Protein AF-A0A922CI13-F1 (afdb_monomer_lite)

Secondary structure (DSSP, 8-state):
-HHHHHHHHHHHHHTHHHHHHHHHTT-GGGS-HHHHHHHHHHHHHHHHHHHH-SSSTHHHHHHHHHHHHHHHHHHHHHHHT-HHHHTT-TTHHHHHHHHHHHHHHHHHHHHHHHH--

InterPro domains:
  IPR002076 ELO family [PF01151] (4-111)
  IPR002076 ELO family [PTHR11157] (2-114)

Organism: Manduca sexta (NCBI:txid7130)

Sequence (117 aa):
MANTCWWYYFSKFTEFMDTLFFVLRKKNEHVSTLHVIHHGIMPMSVWFGLKFAPGGHSTFFALLNTFVHIVMYFYYMVAAMGPKYQKYIWWKKYLTAFQMVCIYLSYLSLYIFQWHP

pLDDT: mean 76.82, std 7.91, range [45.44, 87.56]

Structure (mmCIF, N/CA/C/O backbone):
data_AF-A0A922CI13-F1
#
_entry.id   AF-A0A922CI13-F1
#
loop_
_atom_site.group_PDB
_atom_site.id
_atom_site.type_symbol
_atom_site.label_atom_id
_atom_site.label_alt_id
_atom_site.label_comp_id
_atom_site.label_asym_id
_atom_site.label_entity_id
_atom_site.label_seq_id
_atom_site.pdbx_PDB_ins_code
_atom_site.Cartn_x
_atom_site.Cartn_y
_atom_site.Cartn_z
_atom_site.occupancy
_atom_site.B_iso_or_equiv
_atom_site.auth_seq_id
_atom_site.auth_comp_id
_atom_site.auth_asym_id
_atom_site.auth_atom_id
_atom_site.pdbx_PDB_model_num
ATOM 1 N N . MET A 1 1 ? 9.301 -10.685 -17.818 1.00 61.38 1 MET A N 1
ATOM 2 C CA . MET A 1 1 ? 9.302 -9.462 -16.982 1.00 61.38 1 MET A CA 1
ATOM 3 C C . MET A 1 1 ? 8.145 -8.524 -17.323 1.00 61.38 1 MET A C 1
ATOM 5 O O . MET A 1 1 ? 7.391 -8.205 -16.417 1.00 61.38 1 MET A O 1
ATOM 9 N N . ALA A 1 2 ? 7.918 -8.165 -18.595 1.00 65.81 2 ALA A N 1
ATOM 10 C CA . ALA A 1 2 ? 6.813 -7.276 -18.997 1.00 65.81 2 ALA A CA 1
ATOM 11 C C . ALA A 1 2 ? 5.412 -7.711 -18.502 1.00 65.81 2 ALA A C 1
ATOM 13 O O . ALA A 1 2 ? 4.682 -6.888 -17.958 1.00 65.81 2 ALA A O 1
ATOM 14 N N . ASN A 1 3 ? 5.067 -9.005 -18.584 1.00 72.75 3 ASN A N 1
ATOM 15 C CA . ASN A 1 3 ? 3.789 -9.518 -18.059 1.00 72.75 3 ASN A CA 1
ATOM 16 C C . ASN A 1 3 ? 3.646 -9.328 -16.539 1.00 72.75 3 ASN A C 1
ATOM 18 O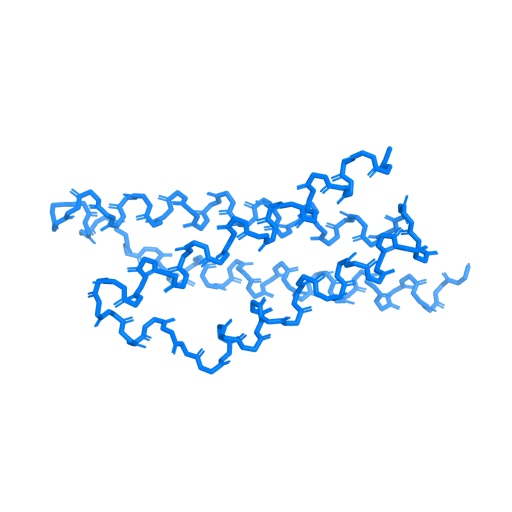 O . ASN A 1 3 ? 2.570 -8.995 -16.059 1.00 72.75 3 ASN A O 1
ATOM 22 N N . THR A 1 4 ? 4.723 -9.502 -15.768 1.00 70.62 4 THR A N 1
ATOM 23 C CA . THR A 1 4 ? 4.717 -9.295 -14.310 1.00 70.62 4 THR A CA 1
ATOM 24 C C . THR A 1 4 ? 4.539 -7.818 -13.965 1.00 70.62 4 THR A C 1
ATOM 26 O O . THR A 1 4 ? 3.767 -7.489 -13.069 1.00 70.62 4 THR A O 1
ATOM 29 N N . CYS A 1 5 ? 5.187 -6.919 -14.714 1.00 70.19 5 CYS A N 1
ATOM 30 C CA . CYS A 1 5 ? 4.980 -5.479 -14.573 1.00 70.19 5 CYS A CA 1
ATOM 31 C C . CYS A 1 5 ? 3.530 -5.087 -14.900 1.00 70.19 5 CYS A C 1
ATOM 33 O O . CYS A 1 5 ? 2.949 -4.272 -14.189 1.00 70.19 5 CYS A O 1
ATOM 35 N N . TRP A 1 6 ? 2.922 -5.708 -15.917 1.00 73.75 6 TRP A N 1
ATOM 36 C CA . TRP A 1 6 ? 1.517 -5.492 -16.271 1.00 73.75 6 TRP A CA 1
ATOM 37 C C . TRP A 1 6 ? 0.554 -5.935 -15.160 1.00 73.75 6 TRP A C 1
ATOM 39 O O . TRP A 1 6 ? -0.343 -5.184 -14.782 1.00 73.75 6 TRP A O 1
ATOM 49 N N . TRP A 1 7 ? 0.782 -7.111 -14.567 1.00 74.69 7 TRP A N 1
ATOM 50 C CA . TRP A 1 7 ? 0.015 -7.574 -13.404 1.00 74.69 7 TRP A CA 1
ATOM 51 C C . TRP A 1 7 ? 0.194 -6.666 -12.180 1.00 74.69 7 TRP A C 1
ATOM 53 O O . TRP A 1 7 ? -0.775 -6.396 -11.472 1.00 74.69 7 TRP A O 1
ATOM 63 N N . TYR A 1 8 ? 1.398 -6.134 -11.958 1.00 73.94 8 TYR A N 1
ATOM 64 C CA . TYR A 1 8 ? 1.644 -5.150 -10.902 1.00 73.94 8 TYR A CA 1
ATOM 65 C C . TYR A 1 8 ? 0.897 -3.829 -11.148 1.00 73.94 8 TYR A C 1
ATOM 67 O O . TYR A 1 8 ? 0.321 -3.265 -10.219 1.00 73.94 8 TYR A O 1
ATOM 75 N N . TYR A 1 9 ? 0.829 -3.358 -12.395 1.00 76.19 9 TYR A N 1
ATOM 76 C CA . TYR A 1 9 ? 0.017 -2.193 -12.755 1.00 76.19 9 TYR A CA 1
ATOM 77 C C . TYR A 1 9 ? -1.471 -2.430 -12.498 1.00 76.19 9 TYR A C 1
ATOM 79 O O . TYR A 1 9 ? -2.125 -1.595 -11.876 1.00 76.19 9 TYR A O 1
ATOM 87 N N . PHE A 1 10 ? -1.991 -3.599 -12.881 1.00 78.44 10 PHE A N 1
ATOM 88 C CA . PHE A 1 10 ? -3.376 -3.966 -12.590 1.00 78.44 10 PHE A CA 1
ATOM 89 C C . PHE A 1 10 ? -3.654 -4.031 -11.077 1.00 78.44 10 PHE A C 1
ATOM 91 O O . PHE A 1 10 ? -4.682 -3.538 -10.614 1.00 78.44 10 PHE A O 1
ATOM 98 N N . SER A 1 11 ? -2.700 -4.533 -10.284 1.00 77.62 11 SER A N 1
ATOM 99 C CA . SER A 1 11 ? -2.789 -4.532 -8.816 1.00 77.62 11 SER A CA 1
ATOM 100 C C . SER A 1 11 ? -2.984 -3.123 -8.238 1.00 77.62 11 SER A C 1
ATOM 102 O O . SER A 1 11 ? -3.696 -2.963 -7.247 1.00 77.62 11 SER A O 1
ATOM 104 N N . LYS A 1 12 ? -2.421 -2.077 -8.857 1.00 74.44 12 LYS A N 1
ATOM 105 C CA . LYS A 1 12 ? -2.631 -0.691 -8.402 1.00 74.44 12 LYS A CA 1
ATOM 106 C C . LYS A 1 12 ? -4.060 -0.197 -8.605 1.00 74.44 12 LYS A C 1
ATOM 108 O O . LYS A 1 12 ? -4.508 0.642 -7.830 1.00 74.44 12 LYS A O 1
ATOM 113 N N . PHE A 1 13 ? -4.811 -0.767 -9.548 1.00 76.19 13 PHE A N 1
ATOM 114 C CA . PHE A 1 13 ? -6.249 -0.506 -9.655 1.00 76.19 13 PHE A CA 1
ATOM 115 C C . PHE A 1 13 ? -7.045 -1.196 -8.552 1.00 76.19 13 PHE A C 1
ATOM 117 O O . PHE A 1 13 ? -7.956 -0.590 -7.992 1.00 76.19 13 PHE A O 1
ATOM 124 N N . THR A 1 14 ? -6.677 -2.425 -8.181 1.00 77.00 14 THR A N 1
ATOM 125 C CA . THR A 1 14 ? -7.349 -3.125 -7.073 1.00 77.00 14 THR A CA 1
ATOM 126 C C . THR A 1 14 ? -7.139 -2.429 -5.729 1.00 77.00 14 THR A C 1
ATOM 128 O O . THR A 1 14 ? -8.030 -2.446 -4.890 1.00 77.00 14 THR A O 1
ATOM 131 N N . GLU A 1 15 ? -6.022 -1.723 -5.553 1.00 76.06 15 GLU A N 1
ATOM 132 C CA . GLU A 1 15 ? -5.753 -0.918 -4.357 1.00 76.06 15 GLU A CA 1
ATOM 133 C C . GLU A 1 15 ? -6.694 0.299 -4.212 1.00 76.06 15 GLU A C 1
ATOM 135 O O . GLU A 1 15 ? -6.926 0.756 -3.097 1.00 76.06 15 GLU A O 1
ATOM 140 N N . PHE A 1 16 ? -7.320 0.798 -5.289 1.00 76.69 16 PHE A N 1
ATOM 141 C CA . PHE A 1 16 ? -8.395 1.801 -5.168 1.00 76.69 16 PHE A CA 1
ATOM 142 C C . PHE A 1 16 ? -9.678 1.235 -4.549 1.00 76.69 16 PHE A C 1
ATOM 144 O O . PHE A 1 16 ? -10.557 1.989 -4.127 1.00 76.69 16 PHE A O 1
ATOM 151 N N . MET A 1 17 ? -9.822 -0.089 -4.480 1.00 77.62 17 MET A N 1
ATOM 152 C CA . MET A 1 17 ? -10.957 -0.671 -3.771 1.00 77.62 17 MET A CA 1
ATOM 153 C C . MET A 1 17 ? -10.862 -0.386 -2.263 1.00 77.62 17 MET A C 1
ATOM 155 O O . MET A 1 17 ? -11.903 -0.227 -1.631 1.00 77.62 17 MET A O 1
ATOM 159 N N . ASP A 1 18 ? -9.660 -0.213 -1.693 1.00 73.88 18 ASP A N 1
ATOM 160 C CA . ASP A 1 18 ? -9.495 0.168 -0.280 1.00 73.88 18 ASP A CA 1
ATOM 161 C C . ASP A 1 18 ? -10.091 1.543 0.021 1.00 73.88 18 ASP A C 1
ATOM 163 O O . ASP A 1 18 ? -10.845 1.691 0.987 1.00 73.88 18 ASP A O 1
ATOM 167 N N . THR A 1 19 ? -9.815 2.545 -0.824 1.00 76.12 19 THR A N 1
ATOM 168 C CA . THR A 1 19 ? -10.424 3.879 -0.699 1.00 76.12 19 THR A CA 1
ATOM 169 C C . THR A 1 19 ? -11.943 3.785 -0.787 1.00 76.12 19 THR A C 1
ATOM 171 O O . THR A 1 19 ? -12.639 4.388 0.033 1.00 76.12 19 THR A O 1
ATOM 174 N N . LEU A 1 20 ? -12.467 2.986 -1.722 1.00 78.38 20 LEU A N 1
ATOM 175 C CA . LEU A 1 20 ? -13.902 2.710 -1.844 1.00 78.38 20 LEU A CA 1
ATOM 176 C C . LEU A 1 20 ? -14.478 2.113 -0.552 1.00 78.38 20 LEU A C 1
ATOM 178 O O . LEU A 1 20 ? -15.474 2.623 -0.039 1.00 78.38 20 LEU A O 1
ATOM 182 N N . PHE A 1 21 ? -13.843 1.092 0.028 1.00 76.88 21 PHE A N 1
ATOM 183 C CA . PHE A 1 21 ? -14.301 0.484 1.281 1.00 76.88 21 PHE A CA 1
ATOM 184 C C . PHE A 1 21 ? -14.212 1.438 2.478 1.00 76.88 21 PHE A C 1
ATOM 186 O O . PHE A 1 21 ? -15.096 1.404 3.340 1.00 76.88 21 PHE A O 1
ATOM 193 N N . PHE A 1 22 ? -13.202 2.308 2.550 1.00 77.00 22 PHE A N 1
ATOM 194 C CA . PHE A 1 22 ? -13.099 3.314 3.613 1.00 77.00 22 PHE A CA 1
ATOM 195 C C . PHE A 1 22 ? -14.186 4.383 3.510 1.00 77.00 22 PHE A C 1
ATOM 197 O O . PHE A 1 22 ? -14.792 4.724 4.532 1.00 77.00 22 PHE A O 1
ATOM 204 N N . VAL A 1 23 ? -14.490 4.846 2.295 1.00 78.62 23 VAL A N 1
ATOM 205 C CA . VAL A 1 23 ? -15.588 5.787 2.033 1.00 78.62 23 VAL A CA 1
ATOM 206 C C . VAL A 1 23 ? -16.939 5.139 2.351 1.00 78.62 23 VAL A C 1
ATOM 208 O O . VAL A 1 23 ? -17.744 5.725 3.078 1.00 78.62 23 VAL A O 1
ATOM 211 N N . LEU A 1 24 ? -17.167 3.896 1.909 1.00 77.94 24 LEU A N 1
ATOM 212 C CA . LEU A 1 24 ? -18.404 3.149 2.180 1.00 77.94 24 LEU A CA 1
ATOM 213 C C . LEU A 1 24 ? -18.601 2.856 3.677 1.00 77.94 24 LEU A C 1
ATOM 215 O O . LEU A 1 24 ? -19.715 2.970 4.185 1.00 77.94 24 LEU A O 1
ATOM 219 N N . ARG A 1 25 ? -17.528 2.551 4.421 1.00 75.88 25 ARG A N 1
ATOM 220 C CA . ARG A 1 25 ? -17.566 2.403 5.892 1.00 75.88 25 ARG A CA 1
ATOM 221 C C . ARG A 1 25 ? -17.611 3.735 6.647 1.00 75.88 25 ARG A C 1
ATOM 223 O O . ARG A 1 25 ? -17.555 3.711 7.877 1.00 75.88 25 ARG A O 1
ATOM 230 N N . LYS A 1 26 ? -17.678 4.877 5.948 1.00 70.12 26 LYS A N 1
ATOM 231 C CA . LYS A 1 26 ? -17.590 6.234 6.519 1.00 70.12 26 LYS A CA 1
ATOM 232 C C . LYS A 1 26 ? -16.370 6.432 7.436 1.00 70.12 26 LYS A C 1
ATOM 234 O O . LYS A 1 26 ? -16.401 7.237 8.365 1.00 70.12 26 LYS A O 1
ATOM 239 N N . LYS A 1 27 ? -15.274 5.709 7.185 1.00 69.44 27 LYS A N 1
ATOM 240 C CA . LYS A 1 27 ? -14.016 5.802 7.943 1.00 69.44 27 LYS A CA 1
ATOM 241 C C . LYS A 1 27 ? -13.079 6.842 7.322 1.00 69.44 27 LYS A C 1
ATOM 243 O O . LYS A 1 27 ? -11.959 6.534 6.917 1.00 69.44 27 LYS A O 1
ATOM 248 N N . ASN A 1 28 ? -13.522 8.097 7.298 1.00 68.75 28 ASN A N 1
ATOM 249 C CA . ASN A 1 28 ? -12.761 9.198 6.696 1.00 68.75 28 ASN A CA 1
ATOM 250 C C . ASN A 1 28 ? -11.409 9.450 7.387 1.00 68.75 28 ASN A C 1
ATOM 252 O O . ASN A 1 28 ? -10.481 9.916 6.742 1.00 68.75 28 ASN A O 1
ATOM 256 N N . GLU A 1 29 ? -11.245 9.054 8.655 1.00 67.19 29 GLU A N 1
ATOM 257 C CA . GLU A 1 29 ? -9.952 9.138 9.353 1.00 67.19 29 GLU A CA 1
ATOM 258 C C . GLU A 1 29 ? -8.833 8.309 8.698 1.00 67.19 29 GLU A C 1
ATOM 260 O O . GLU A 1 29 ? -7.658 8.565 8.942 1.00 67.19 29 GLU A O 1
ATOM 265 N N . HIS A 1 30 ? -9.171 7.285 7.905 1.00 67.12 30 HIS A N 1
ATOM 266 C CA . HIS A 1 30 ? -8.177 6.459 7.202 1.00 67.12 30 HIS A CA 1
ATOM 267 C C . HIS A 1 30 ? -7.847 7.018 5.807 1.00 67.12 30 HIS A C 1
ATOM 269 O O . HIS A 1 30 ? -6.784 6.720 5.265 1.00 67.12 30 HIS A O 1
ATOM 275 N N . VAL A 1 31 ? -8.711 7.880 5.257 1.00 72.25 31 VAL A N 1
ATOM 276 C CA . VAL A 1 31 ? -8.521 8.561 3.969 1.00 72.25 31 VAL A CA 1
ATOM 277 C C . VAL A 1 31 ? -7.800 9.887 4.216 1.00 72.25 31 VAL A C 1
ATOM 279 O O . VAL A 1 31 ? -8.379 10.968 4.154 1.00 72.25 31 VAL A O 1
ATOM 282 N N . SER A 1 32 ? -6.516 9.804 4.559 1.00 77.94 32 SER A N 1
ATOM 283 C CA . SER A 1 32 ? -5.678 10.994 4.727 1.00 77.94 32 SER A CA 1
ATOM 284 C C . SER A 1 32 ? -5.262 11.585 3.376 1.00 77.94 32 SER A C 1
ATOM 286 O O . SER A 1 32 ? -5.238 10.894 2.355 1.00 77.94 32 SER A O 1
ATOM 288 N N . THR A 1 33 ? -4.850 12.856 3.367 1.00 76.69 33 THR A N 1
ATOM 289 C CA . THR A 1 33 ? -4.292 13.516 2.174 1.00 76.69 33 THR A CA 1
ATOM 290 C C . THR A 1 33 ? -3.132 12.719 1.570 1.00 76.69 33 THR A C 1
ATOM 292 O O . THR A 1 33 ? -3.042 12.584 0.353 1.00 76.69 33 THR A O 1
ATOM 295 N N . LEU A 1 34 ? -2.283 12.119 2.417 1.00 79.50 34 LEU A N 1
ATOM 296 C CA . LEU A 1 34 ? -1.176 11.269 1.976 1.00 79.50 34 LEU A CA 1
ATOM 297 C C . LEU A 1 34 ? -1.677 10.031 1.225 1.00 79.50 34 LEU A C 1
ATOM 299 O O . LEU A 1 34 ? -1.129 9.691 0.182 1.00 79.50 34 LEU A O 1
ATOM 303 N N . HIS A 1 35 ? -2.722 9.376 1.733 1.00 79.81 35 HIS A N 1
ATOM 304 C CA . HIS A 1 35 ? -3.301 8.190 1.108 1.00 79.81 35 HIS A CA 1
ATOM 305 C C . HIS A 1 35 ? -3.877 8.511 -0.277 1.00 79.81 35 HIS A C 1
ATOM 307 O O . HIS A 1 35 ? -3.588 7.803 -1.240 1.00 79.81 35 HIS A O 1
ATOM 313 N N . VAL A 1 36 ? -4.621 9.614 -0.402 1.00 79.31 36 VAL A N 1
ATOM 314 C CA . VAL A 1 36 ? -5.223 10.028 -1.681 1.00 79.31 36 VAL A CA 1
ATOM 315 C C . VAL A 1 36 ? -4.154 10.409 -2.705 1.00 79.31 36 VAL A C 1
ATOM 317 O O . VAL A 1 36 ? -4.208 9.943 -3.841 1.00 79.31 36 VAL A O 1
ATOM 320 N N . ILE A 1 37 ? -3.153 11.203 -2.307 1.00 83.19 37 ILE A N 1
ATOM 321 C CA . ILE A 1 37 ? -2.045 11.581 -3.197 1.00 83.19 37 ILE A CA 1
ATOM 322 C C . ILE A 1 37 ? -1.252 10.339 -3.622 1.00 83.19 37 ILE A C 1
ATOM 324 O O . ILE A 1 37 ? -0.951 10.178 -4.803 1.00 83.19 37 ILE A O 1
ATOM 328 N N . HIS A 1 38 ? -0.957 9.435 -2.684 1.00 82.31 38 HIS A N 1
ATOM 329 C CA . HIS A 1 38 ? -0.239 8.195 -2.964 1.00 82.31 38 HIS A CA 1
ATOM 330 C C . HIS A 1 38 ? -1.003 7.306 -3.956 1.00 82.31 38 HIS A C 1
ATOM 332 O O . HIS A 1 38 ? -0.460 6.973 -5.007 1.00 82.31 38 HIS A O 1
ATOM 338 N N . HIS A 1 39 ? -2.270 6.966 -3.687 1.00 81.19 39 HIS A N 1
ATOM 339 C CA . HIS A 1 39 ? -3.057 6.143 -4.614 1.00 81.19 39 HIS A CA 1
ATOM 340 C C . HIS A 1 39 ? -3.337 6.846 -5.947 1.00 81.19 39 HIS A C 1
ATOM 342 O O . HIS A 1 39 ? -3.472 6.164 -6.954 1.00 81.19 39 HIS A O 1
ATOM 348 N N . GLY A 1 40 ? -3.366 8.180 -5.996 1.00 81.00 40 GLY A N 1
ATOM 349 C CA . GLY A 1 40 ? -3.498 8.925 -7.251 1.00 81.00 40 GLY A CA 1
ATOM 350 C C . GLY A 1 40 ? -2.234 8.907 -8.118 1.00 81.00 40 GLY A C 1
ATOM 351 O O . GLY A 1 40 ? -2.319 8.724 -9.331 1.00 81.00 40 GLY A O 1
ATOM 352 N N . ILE A 1 41 ? -1.052 9.073 -7.513 1.00 83.06 41 ILE A N 1
ATOM 353 C CA . ILE A 1 41 ? 0.227 9.156 -8.241 1.00 83.06 41 ILE A CA 1
ATOM 354 C C . ILE A 1 41 ? 0.771 7.774 -8.618 1.00 83.06 41 ILE A C 1
ATOM 356 O O . ILE A 1 41 ? 1.333 7.622 -9.703 1.00 83.06 41 ILE A O 1
ATOM 360 N N . MET A 1 42 ? 0.602 6.762 -7.763 1.00 79.38 42 MET A N 1
ATOM 361 C CA . MET A 1 42 ? 1.192 5.429 -7.958 1.00 79.38 42 MET A CA 1
ATOM 362 C C . MET A 1 42 ? 0.799 4.730 -9.278 1.00 79.38 42 MET A C 1
ATOM 364 O O . MET A 1 42 ? 1.679 4.177 -9.933 1.00 79.38 42 MET A O 1
ATOM 368 N N . PRO A 1 43 ? -0.464 4.746 -9.740 1.00 78.69 43 PRO A N 1
ATOM 369 C CA . PRO A 1 43 ? -0.834 4.152 -11.023 1.00 78.69 43 PRO A CA 1
ATOM 370 C C . PRO A 1 43 ? -0.230 4.923 -12.198 1.00 78.69 43 PRO A C 1
ATOM 372 O O . PRO A 1 43 ? 0.243 4.313 -13.154 1.00 78.69 43 PRO A O 1
ATOM 375 N N . MET A 1 44 ? -0.196 6.259 -12.121 1.00 79.06 44 MET A N 1
ATOM 376 C CA . MET A 1 44 ? 0.429 7.082 -13.159 1.00 79.06 44 MET A CA 1
ATOM 377 C C . MET A 1 44 ? 1.930 6.802 -13.256 1.00 79.06 44 MET A C 1
ATOM 379 O O . MET A 1 44 ? 2.431 6.550 -14.350 1.00 79.06 44 MET A O 1
ATOM 383 N N . SER A 1 45 ? 2.650 6.774 -12.133 1.00 75.44 45 SER A N 1
ATOM 384 C CA . SER A 1 45 ? 4.094 6.514 -12.129 1.00 75.44 45 SER A CA 1
ATOM 385 C C . SER A 1 45 ? 4.439 5.104 -12.624 1.00 75.44 45 SER A C 1
ATOM 387 O O . SER A 1 45 ? 5.383 4.943 -13.398 1.00 75.44 45 SER A O 1
ATOM 389 N N . VAL A 1 46 ? 3.646 4.087 -12.264 1.00 76.06 46 VAL A N 1
ATOM 390 C CA . VAL A 1 46 ? 3.839 2.704 -12.738 1.00 76.06 46 VAL A CA 1
ATOM 391 C C . VAL A 1 46 ? 3.554 2.567 -14.237 1.00 76.06 46 VAL A C 1
ATOM 393 O O . VAL A 1 46 ? 4.263 1.818 -14.909 1.00 76.06 46 VAL A O 1
ATOM 396 N N . TRP A 1 47 ? 2.594 3.318 -14.790 1.00 76.56 47 TRP A N 1
ATOM 397 C CA . TRP A 1 47 ? 2.353 3.369 -16.238 1.00 76.56 47 TRP A CA 1
ATOM 398 C C . TRP A 1 47 ? 3.568 3.906 -17.005 1.00 76.56 47 TRP A C 1
ATOM 400 O O . TRP A 1 47 ? 4.012 3.289 -17.976 1.00 76.56 47 TRP A O 1
ATOM 410 N N . PHE A 1 48 ? 4.152 5.016 -16.536 1.00 75.00 48 PHE A N 1
ATOM 411 C CA . PHE A 1 48 ? 5.392 5.550 -17.105 1.00 75.00 48 PHE A CA 1
ATOM 412 C C . PHE A 1 48 ? 6.550 4.547 -16.960 1.00 75.00 48 PHE A C 1
ATOM 414 O O . PHE A 1 48 ? 7.255 4.289 -17.934 1.00 75.00 48 PHE A O 1
ATOM 421 N N . GLY A 1 49 ? 6.695 3.898 -15.800 1.00 69.81 49 GLY A N 1
ATOM 422 C CA . GLY A 1 49 ? 7.700 2.850 -15.592 1.00 69.81 49 GLY A CA 1
ATOM 423 C C . GLY A 1 49 ? 7.576 1.690 -16.588 1.00 69.81 49 GLY A C 1
ATOM 424 O O . GLY A 1 49 ? 8.552 1.321 -17.232 1.00 69.81 49 GLY A O 1
ATOM 425 N N . LEU A 1 50 ? 6.363 1.172 -16.799 1.00 69.62 50 LEU A N 1
ATOM 426 C CA . LEU A 1 50 ? 6.076 0.126 -17.790 1.00 69.62 50 LEU A CA 1
ATOM 427 C C . LEU A 1 50 ? 6.380 0.552 -19.226 1.00 69.62 50 LEU A C 1
ATOM 429 O O . LEU A 1 50 ? 6.862 -0.258 -20.016 1.00 69.62 50 LEU A O 1
ATOM 433 N N . LYS A 1 51 ? 6.060 1.800 -19.578 1.00 69.19 51 LYS A N 1
ATOM 434 C CA . LYS A 1 51 ? 6.187 2.301 -20.948 1.00 69.19 51 LYS A CA 1
ATOM 435 C C . LYS A 1 51 ? 7.640 2.556 -21.348 1.00 69.19 51 LYS A C 1
ATOM 437 O O . LYS A 1 51 ? 7.984 2.301 -22.499 1.00 69.19 51 LYS A O 1
ATOM 442 N N . PHE A 1 52 ? 8.457 3.065 -20.426 1.00 66.44 52 PHE A N 1
ATOM 443 C CA . PHE A 1 52 ? 9.823 3.511 -20.717 1.00 66.44 52 PHE A CA 1
ATOM 444 C C . PHE A 1 52 ? 10.903 2.508 -20.292 1.00 66.44 52 PHE A C 1
ATOM 446 O O . PHE A 1 52 ? 11.947 2.447 -20.934 1.00 66.44 52 PHE A O 1
ATOM 453 N N . ALA A 1 53 ? 10.656 1.689 -19.266 1.00 62.81 53 ALA A N 1
ATOM 454 C CA . ALA A 1 53 ? 11.594 0.665 -18.810 1.00 62.81 53 ALA A CA 1
ATOM 455 C C . ALA A 1 53 ? 10.843 -0.541 -18.205 1.00 62.81 53 ALA A C 1
ATOM 457 O O . ALA A 1 53 ? 10.752 -0.670 -16.981 1.00 62.81 53 ALA A O 1
ATOM 458 N N . PRO A 1 54 ? 10.287 -1.449 -19.037 1.00 59.50 54 PRO A N 1
ATOM 459 C CA . PRO A 1 54 ? 9.575 -2.643 -18.576 1.00 59.50 54 PRO A CA 1
ATOM 460 C C . PRO A 1 54 ? 10.536 -3.708 -18.002 1.00 59.50 54 PRO A C 1
ATOM 462 O O . PRO A 1 54 ? 10.658 -4.814 -18.531 1.00 59.50 54 PRO A O 1
ATOM 465 N N . GLY A 1 55 ? 11.223 -3.387 -16.905 1.00 60.94 55 GLY A N 1
ATOM 466 C CA . GLY A 1 55 ? 12.181 -4.254 -16.215 1.00 60.94 55 GLY A CA 1
ATOM 467 C C . GLY A 1 55 ? 13.369 -3.484 -15.627 1.00 60.94 55 GLY A C 1
ATOM 468 O O . GLY A 1 55 ? 13.552 -2.305 -15.909 1.00 60.94 55 GLY A O 1
ATOM 469 N N . GLY A 1 56 ? 14.182 -4.158 -14.809 1.00 68.56 56 GLY A N 1
ATOM 470 C CA . GLY A 1 56 ? 15.398 -3.597 -14.201 1.00 68.56 56 GLY A CA 1
ATOM 471 C C . GLY A 1 56 ? 15.290 -3.387 -12.688 1.00 68.56 56 GLY A C 1
ATOM 472 O O . GLY A 1 56 ? 14.425 -3.959 -12.029 1.00 68.56 56 GLY A O 1
ATOM 473 N N . HIS A 1 57 ? 16.163 -2.553 -12.116 1.00 64.00 57 HIS A N 1
ATOM 474 C CA . HIS A 1 57 ? 16.221 -2.318 -10.663 1.00 64.00 57 HIS A CA 1
ATOM 475 C C . HIS A 1 57 ? 14.896 -1.772 -10.092 1.00 64.00 57 HIS A C 1
ATOM 477 O O . HIS A 1 57 ? 14.527 -2.056 -8.955 1.00 64.00 57 HIS A O 1
ATOM 483 N N . SER A 1 58 ? 14.104 -1.074 -10.911 1.00 65.12 58 SER A N 1
ATOM 484 C CA . SER A 1 58 ? 12.785 -0.543 -10.548 1.00 65.12 58 SER A CA 1
ATOM 485 C C . SER A 1 58 ? 11.762 -1.628 -10.175 1.00 65.12 58 SER A C 1
ATOM 487 O O . SER A 1 58 ? 10.831 -1.353 -9.419 1.00 65.12 58 SER A O 1
ATOM 489 N N . THR A 1 59 ? 11.921 -2.877 -10.639 1.00 69.06 59 THR A N 1
ATOM 490 C CA . THR A 1 59 ? 11.031 -3.980 -10.225 1.00 69.06 59 THR A CA 1
ATOM 491 C C . THR A 1 59 ? 11.306 -4.465 -8.801 1.00 69.06 59 THR A C 1
ATOM 493 O O . THR A 1 59 ? 10.425 -5.066 -8.190 1.00 69.06 59 THR A O 1
ATOM 496 N N . PHE A 1 60 ? 12.485 -4.172 -8.237 1.00 73.88 60 PHE A N 1
ATOM 497 C CA . PHE A 1 60 ? 12.800 -4.475 -6.836 1.00 73.88 60 PHE A CA 1
ATOM 498 C C . PHE A 1 60 ? 11.921 -3.665 -5.874 1.00 73.88 60 PHE A C 1
ATOM 500 O O . PHE A 1 60 ? 11.396 -4.211 -4.905 1.00 73.88 60 PHE A O 1
ATOM 507 N N . PHE A 1 61 ? 11.658 -2.395 -6.206 1.00 74.88 61 PHE A N 1
ATOM 508 C CA . PHE A 1 61 ? 10.685 -1.566 -5.491 1.00 74.88 61 PHE A CA 1
ATOM 509 C C . PHE A 1 61 ? 9.286 -2.193 -5.504 1.00 74.88 61 PHE A C 1
ATOM 511 O O . PHE A 1 61 ? 8.650 -2.306 -4.458 1.00 74.88 61 PHE A O 1
ATOM 518 N N . ALA A 1 62 ? 8.821 -2.648 -6.672 1.00 74.94 62 ALA A N 1
ATOM 519 C CA . ALA A 1 62 ? 7.523 -3.310 -6.801 1.00 74.94 62 ALA A CA 1
ATOM 520 C C . ALA A 1 62 ? 7.448 -4.605 -5.969 1.00 74.94 62 ALA A C 1
ATOM 522 O O . ALA A 1 62 ? 6.427 -4.882 -5.338 1.00 74.94 62 ALA A O 1
ATOM 523 N N . LEU A 1 63 ? 8.538 -5.374 -5.912 1.00 81.12 63 LEU A N 1
ATOM 524 C CA . LEU A 1 63 ? 8.620 -6.607 -5.129 1.00 81.12 63 LEU A CA 1
ATOM 525 C C . LEU A 1 63 ? 8.583 -6.342 -3.614 1.00 81.12 63 LEU A C 1
ATOM 527 O O . LEU A 1 63 ? 7.805 -6.968 -2.897 1.00 81.12 63 LEU A O 1
ATOM 531 N N . LEU A 1 64 ? 9.358 -5.374 -3.119 1.00 81.81 64 LEU A N 1
ATOM 532 C CA . LEU A 1 64 ? 9.305 -4.977 -1.708 1.00 81.81 64 LEU A CA 1
ATOM 53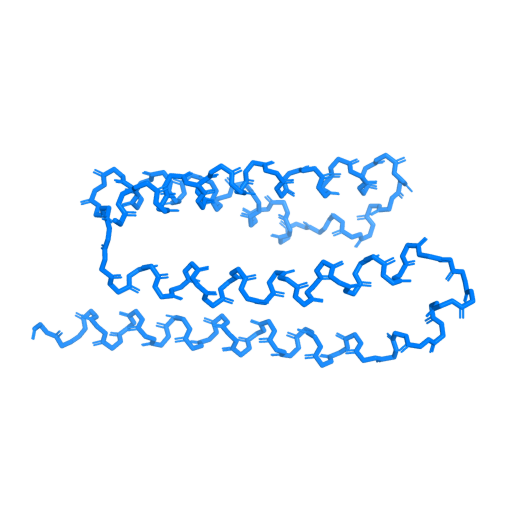3 C C . LEU A 1 64 ? 7.935 -4.397 -1.333 1.00 81.81 64 LEU A C 1
ATOM 535 O O . LEU A 1 64 ? 7.385 -4.738 -0.286 1.00 81.81 64 LEU A O 1
ATOM 539 N N . ASN A 1 65 ? 7.357 -3.555 -2.194 1.00 82.38 65 ASN A N 1
ATOM 540 C CA . ASN A 1 65 ? 6.047 -2.953 -1.961 1.00 82.38 65 ASN A CA 1
ATOM 541 C C . ASN A 1 65 ? 4.938 -4.014 -1.896 1.00 82.38 65 ASN A C 1
ATOM 543 O O . ASN A 1 65 ? 4.146 -4.000 -0.956 1.00 82.38 65 ASN A O 1
ATOM 547 N N . THR A 1 66 ? 4.920 -4.970 -2.832 1.00 82.00 66 THR A N 1
ATOM 548 C CA . THR A 1 66 ? 3.953 -6.083 -2.813 1.00 82.00 66 THR A CA 1
ATOM 549 C C . THR A 1 66 ? 4.113 -6.962 -1.578 1.00 82.00 66 THR A C 1
ATOM 551 O O . THR A 1 66 ? 3.109 -7.323 -0.970 1.00 82.00 66 THR A O 1
ATOM 554 N N . PHE A 1 67 ? 5.342 -7.242 -1.134 1.00 85.69 67 PHE A N 1
ATOM 555 C CA . PHE A 1 67 ? 5.575 -7.998 0.100 1.00 85.69 67 PHE A CA 1
ATOM 556 C C . PHE A 1 67 ? 5.008 -7.288 1.338 1.00 85.69 67 PHE A C 1
ATOM 558 O O . PHE A 1 67 ? 4.288 -7.885 2.139 1.00 85.69 67 PHE A O 1
ATOM 565 N N . VAL A 1 68 ? 5.268 -5.986 1.466 1.00 86.25 68 VAL A N 1
ATOM 566 C CA . VAL A 1 68 ? 4.699 -5.161 2.539 1.00 86.25 68 VAL A CA 1
ATOM 567 C C . VAL A 1 68 ? 3.175 -5.116 2.446 1.00 86.25 68 VAL A C 1
ATOM 569 O O . VAL A 1 68 ? 2.497 -5.211 3.470 1.00 86.25 68 VAL A O 1
ATOM 572 N N . HIS A 1 69 ? 2.628 -5.013 1.233 1.00 84.69 69 HIS A N 1
ATOM 573 C CA . HIS A 1 69 ? 1.187 -5.018 1.001 1.00 84.69 69 HIS A CA 1
ATOM 574 C C . HIS A 1 69 ? 0.547 -6.341 1.425 1.00 84.69 69 HIS A C 1
ATOM 576 O O . HIS A 1 69 ? -0.500 -6.299 2.058 1.00 84.69 69 HIS A O 1
ATOM 582 N N . ILE A 1 70 ? 1.178 -7.498 1.201 1.00 86.31 70 ILE A N 1
ATOM 583 C CA . ILE A 1 70 ? 0.669 -8.791 1.699 1.00 86.31 70 ILE A CA 1
ATOM 584 C C . ILE A 1 70 ? 0.490 -8.753 3.225 1.00 86.31 70 ILE A C 1
ATOM 586 O O . ILE A 1 70 ? -0.576 -9.103 3.737 1.00 86.31 70 ILE A O 1
ATOM 590 N N . VAL A 1 71 ? 1.500 -8.276 3.959 1.00 86.94 71 VAL A N 1
ATOM 591 C CA . VAL A 1 71 ? 1.452 -8.175 5.431 1.00 86.94 71 VAL A CA 1
ATOM 592 C C . VAL A 1 71 ? 0.411 -7.145 5.888 1.00 86.94 71 VAL A C 1
ATOM 594 O O . VAL A 1 71 ? -0.316 -7.368 6.859 1.00 86.94 71 VAL A O 1
ATOM 597 N N . MET A 1 72 ? 0.308 -6.026 5.175 1.00 87.12 72 MET A N 1
ATOM 598 C CA . MET A 1 72 ? -0.647 -4.953 5.450 1.0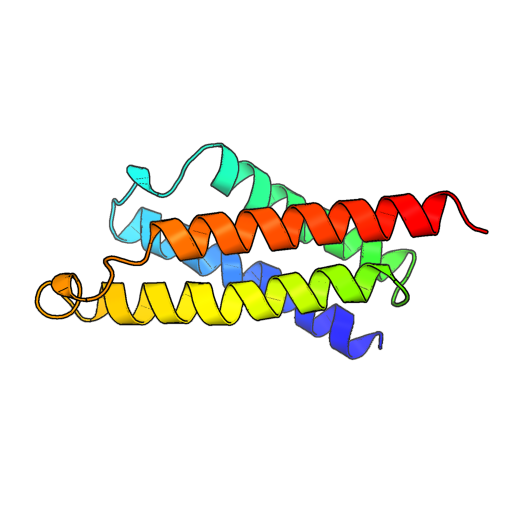0 87.12 72 MET A CA 1
ATOM 599 C C . MET A 1 72 ? -2.099 -5.401 5.224 1.00 87.12 72 MET A C 1
ATOM 601 O O . MET A 1 72 ? -2.942 -5.223 6.106 1.00 87.12 72 MET A O 1
ATOM 605 N N . TYR A 1 73 ? -2.382 -6.079 4.113 1.00 83.88 73 TYR A N 1
ATOM 606 C CA . TYR A 1 73 ? -3.702 -6.639 3.831 1.00 83.88 73 TYR A CA 1
ATOM 607 C C . TYR A 1 73 ? -4.081 -7.746 4.806 1.00 83.88 73 TYR A C 1
ATOM 609 O O . TYR A 1 73 ? -5.230 -7.808 5.246 1.00 83.88 73 TYR A O 1
ATOM 617 N N . PHE A 1 74 ? -3.116 -8.570 5.219 1.00 86.00 74 PHE A N 1
ATOM 618 C CA . PHE A 1 74 ? -3.342 -9.543 6.282 1.00 86.00 74 PHE A CA 1
ATOM 619 C C . PHE A 1 74 ? -3.760 -8.855 7.591 1.00 86.00 74 PHE A C 1
ATOM 621 O O . PHE A 1 74 ? -4.735 -9.260 8.228 1.00 86.00 74 PHE A O 1
ATOM 628 N N . TYR A 1 75 ? -3.093 -7.758 7.959 1.00 85.56 75 TYR A N 1
ATOM 629 C CA . TYR A 1 75 ? -3.484 -6.945 9.109 1.00 85.56 75 TYR A CA 1
ATOM 630 C C . TYR A 1 75 ? -4.909 -6.373 8.961 1.00 85.56 75 TYR A C 1
ATOM 632 O O . TYR A 1 75 ? -5.694 -6.436 9.912 1.00 85.56 75 TYR A O 1
ATOM 640 N N . TYR A 1 76 ? -5.287 -5.867 7.781 1.00 82.75 76 TYR A N 1
ATOM 641 C CA . TYR A 1 76 ? -6.650 -5.377 7.525 1.00 82.75 76 TYR A CA 1
ATOM 642 C C . TYR A 1 76 ? -7.710 -6.478 7.581 1.00 82.75 76 TYR A C 1
ATOM 644 O O . TYR A 1 76 ? -8.778 -6.250 8.155 1.00 82.75 76 TYR A O 1
ATOM 652 N N . MET A 1 77 ? -7.411 -7.677 7.080 1.00 82.62 77 MET A N 1
ATOM 653 C CA . MET A 1 77 ? -8.296 -8.839 7.178 1.00 82.62 77 MET A CA 1
ATOM 654 C C . MET A 1 77 ? -8.582 -9.192 8.645 1.00 82.62 77 MET A C 1
ATOM 656 O O . MET A 1 77 ? -9.742 -9.330 9.040 1.00 82.62 77 MET A O 1
ATOM 660 N N . VAL A 1 78 ? -7.542 -9.264 9.482 1.00 83.62 78 VAL A N 1
ATOM 661 C CA . VAL A 1 78 ? -7.692 -9.550 10.920 1.00 83.62 78 VAL A CA 1
ATOM 662 C C . VAL A 1 78 ? -8.449 -8.421 11.632 1.00 83.62 78 VAL A C 1
ATOM 664 O O . VAL A 1 78 ? -9.312 -8.684 12.471 1.00 83.62 78 VAL A O 1
ATOM 667 N N . ALA A 1 79 ? -8.200 -7.162 11.263 1.00 80.56 79 ALA A N 1
ATOM 668 C CA . ALA A 1 79 ? -8.921 -6.012 11.811 1.00 80.56 79 ALA A CA 1
ATOM 669 C C . ALA A 1 79 ? -10.408 -5.965 11.398 1.00 80.56 79 ALA A C 1
ATOM 671 O O . ALA A 1 79 ? -11.232 -5.396 12.130 1.00 80.56 79 ALA A O 1
ATOM 672 N N . ALA A 1 80 ? -10.760 -6.554 10.250 1.00 80.62 80 ALA A N 1
ATOM 673 C CA . ALA A 1 80 ? -12.129 -6.669 9.750 1.00 80.62 80 ALA A CA 1
ATOM 674 C C . ALA A 1 80 ? -12.924 -7.818 10.398 1.00 80.62 80 ALA A C 1
ATOM 676 O O . ALA A 1 80 ? -14.149 -7.738 10.443 1.00 80.62 80 ALA A O 1
ATOM 677 N N . MET A 1 81 ? -12.256 -8.821 10.982 1.00 82.38 81 MET A N 1
ATOM 678 C CA . MET A 1 81 ? -12.881 -9.971 11.664 1.00 82.38 81 MET A CA 1
ATOM 679 C C . MET A 1 81 ? -13.607 -9.600 12.981 1.00 82.38 81 MET A C 1
ATOM 681 O O . MET A 1 81 ? -14.233 -10.439 13.627 1.00 82.38 81 MET A O 1
ATOM 685 N N . GLY A 1 82 ? -13.567 -8.323 13.376 1.00 80.88 82 GLY A N 1
ATOM 686 C CA . GLY A 1 82 ? -14.414 -7.747 14.419 1.00 80.88 82 GLY A CA 1
ATOM 687 C C . GLY A 1 82 ? -13.707 -7.469 15.753 1.00 80.88 82 GLY A C 1
ATOM 688 O O . GLY A 1 82 ? -12.504 -7.702 15.898 1.00 80.88 82 GLY A O 1
ATOM 689 N N . PRO A 1 83 ? -14.449 -6.968 16.762 1.00 77.44 83 PRO A N 1
ATOM 690 C CA . PRO A 1 83 ? -13.879 -6.470 18.019 1.00 77.44 83 PRO A CA 1
ATOM 691 C C . PRO A 1 83 ? -13.101 -7.532 18.810 1.00 77.44 83 PRO A C 1
ATOM 693 O O . PRO A 1 83 ? -12.142 -7.205 19.504 1.00 77.44 83 PRO A O 1
ATOM 696 N N . LYS A 1 84 ? -13.474 -8.814 18.671 1.00 79.94 84 LYS A N 1
ATOM 697 C CA . LYS A 1 84 ? -12.767 -9.942 19.303 1.00 79.94 84 LYS A CA 1
ATOM 698 C C . LYS A 1 84 ? -11.320 -10.073 18.819 1.00 7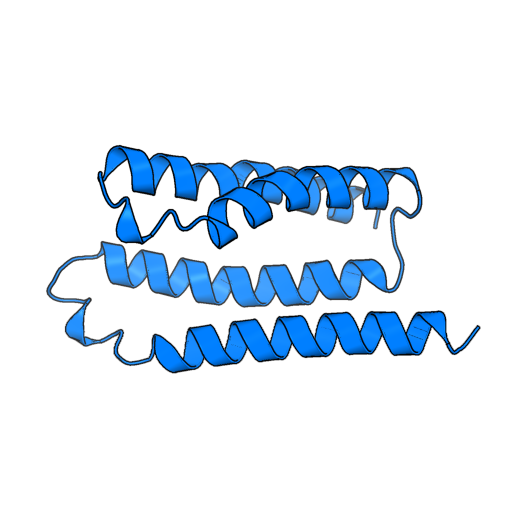9.94 84 LYS A C 1
ATOM 700 O O . LYS A 1 84 ? -10.441 -10.373 19.620 1.00 79.94 84 LYS A O 1
ATOM 705 N N . TYR A 1 85 ? -11.070 -9.813 17.535 1.00 78.00 85 TYR A N 1
ATOM 706 C CA . TYR A 1 85 ? -9.744 -9.945 16.927 1.00 78.00 85 TYR A CA 1
ATOM 707 C C . TYR A 1 85 ? -8.940 -8.642 16.966 1.00 78.00 85 TYR A C 1
ATOM 709 O O . TYR A 1 85 ? -7.709 -8.671 16.976 1.00 78.00 85 TYR A O 1
ATOM 717 N N . GLN A 1 86 ? -9.619 -7.497 17.108 1.00 76.94 86 GLN A N 1
ATOM 718 C CA . GLN A 1 86 ? -8.972 -6.190 17.250 1.00 76.94 86 GLN A CA 1
ATOM 719 C C . GLN A 1 86 ? -8.069 -6.073 18.491 1.00 76.94 86 GLN A C 1
ATOM 721 O O . GLN A 1 86 ? -7.146 -5.262 18.509 1.00 76.94 86 GLN A O 1
ATOM 726 N N . LYS A 1 87 ? -8.262 -6.916 19.511 1.00 78.81 87 LYS A N 1
ATOM 727 C CA . LYS A 1 87 ? -7.373 -6.963 20.682 1.00 78.81 87 LYS A CA 1
ATOM 728 C C . LYS A 1 87 ? -5.967 -7.487 20.346 1.00 78.81 87 LYS A C 1
ATOM 730 O O . LYS A 1 87 ? -5.004 -7.115 21.010 1.00 78.81 87 LYS A O 1
ATOM 735 N N . TYR A 1 88 ? -5.829 -8.319 19.312 1.00 78.75 88 TYR A N 1
ATOM 736 C CA . TYR A 1 88 ? -4.558 -8.964 18.956 1.00 78.75 88 TYR A CA 1
ATOM 737 C C . TYR A 1 88 ? -3.696 -8.135 17.987 1.00 78.75 88 TYR A C 1
ATOM 739 O O . TYR A 1 88 ? -2.520 -8.431 17.797 1.00 78.75 88 TYR A O 1
ATOM 747 N N . ILE A 1 89 ? -4.227 -7.050 17.417 1.00 81.31 89 ILE A N 1
ATOM 748 C CA . ILE A 1 89 ? -3.532 -6.164 16.460 1.00 81.31 89 ILE A CA 1
ATOM 749 C C . ILE A 1 89 ? -2.772 -5.007 17.138 1.00 81.31 89 ILE A C 1
ATOM 751 O O . ILE A 1 89 ? -2.695 -3.892 16.615 1.00 81.31 89 ILE A O 1
ATOM 755 N N . TRP A 1 90 ? -2.156 -5.277 18.293 1.00 83.88 90 TRP A N 1
ATOM 756 C CA . TRP A 1 90 ? -1.312 -4.323 19.032 1.00 83.88 90 TRP A CA 1
ATOM 757 C C . TRP A 1 90 ? -0.053 -3.904 18.254 1.00 83.88 90 TRP A C 1
ATOM 759 O O . TRP A 1 90 ? 0.500 -2.826 18.469 1.00 83.88 90 TRP A O 1
ATOM 769 N N . TRP A 1 91 ? 0.363 -4.722 17.289 1.00 85.50 91 TRP A N 1
ATOM 770 C CA . TRP A 1 91 ? 1.582 -4.549 16.507 1.00 85.50 91 TRP A CA 1
ATOM 771 C C . TRP A 1 91 ? 1.454 -3.573 15.321 1.00 85.50 91 TRP A C 1
ATOM 773 O O . TRP A 1 91 ? 2.363 -3.481 14.497 1.00 85.50 91 TRP A O 1
ATOM 783 N N . LYS A 1 92 ? 0.376 -2.774 15.261 1.00 81.44 92 LYS A N 1
ATOM 784 C CA . LYS A 1 92 ? 0.166 -1.732 14.232 1.00 81.44 92 LYS A CA 1
ATOM 785 C C . LYS A 1 92 ? 1.396 -0.835 14.034 1.00 81.44 92 LYS A C 1
ATOM 787 O O . LYS A 1 92 ? 1.761 -0.530 12.905 1.00 81.44 92 LYS A O 1
ATOM 792 N N . LYS A 1 93 ? 2.046 -0.426 15.133 1.00 84.56 93 LYS A N 1
ATOM 793 C CA . LYS A 1 93 ? 3.228 0.456 15.101 1.00 84.56 93 LYS A CA 1
ATOM 794 C C . LYS A 1 93 ? 4.415 -0.187 14.377 1.00 84.56 93 LYS A C 1
ATOM 796 O O . LYS A 1 93 ? 5.108 0.498 13.634 1.00 84.56 93 LYS A O 1
ATOM 801 N N . TYR A 1 94 ? 4.617 -1.493 14.555 1.00 87.44 94 TYR A N 1
ATOM 802 C CA . TYR A 1 94 ? 5.680 -2.234 13.874 1.00 87.44 94 TYR A CA 1
ATOM 803 C C . TYR A 1 94 ? 5.402 -2.370 12.382 1.00 87.44 94 TYR A C 1
ATOM 805 O O . TYR A 1 94 ? 6.329 -2.281 11.588 1.00 87.44 94 TYR A O 1
ATOM 813 N N . LEU A 1 95 ? 4.132 -2.508 11.991 1.00 86.00 95 LEU A N 1
ATOM 814 C CA . LEU A 1 95 ? 3.746 -2.530 10.583 1.00 86.00 95 LEU A CA 1
ATOM 815 C C . LEU A 1 95 ? 4.051 -1.194 9.895 1.00 86.00 95 LEU A C 1
ATOM 817 O O . LEU A 1 95 ? 4.617 -1.176 8.805 1.00 86.00 95 LEU A O 1
ATOM 821 N N . THR A 1 96 ? 3.753 -0.072 10.557 1.00 85.62 96 THR A N 1
ATOM 822 C CA . THR A 1 96 ? 4.118 1.257 10.043 1.00 85.62 96 THR A CA 1
ATOM 823 C C . THR A 1 96 ? 5.635 1.444 9.992 1.00 85.62 96 THR A C 1
ATOM 825 O O . THR A 1 96 ? 6.151 1.925 8.989 1.00 85.62 96 THR A O 1
ATOM 828 N N . ALA A 1 97 ? 6.374 1.017 11.020 1.00 87.12 97 ALA A N 1
ATOM 829 C CA . ALA A 1 97 ? 7.838 1.056 10.995 1.00 87.12 97 ALA A CA 1
ATOM 830 C C . ALA A 1 97 ? 8.411 0.216 9.839 1.00 87.12 97 ALA A C 1
ATOM 832 O O . ALA A 1 97 ? 9.304 0.671 9.129 1.00 87.12 97 ALA A O 1
ATOM 833 N N . PHE A 1 98 ? 7.845 -0.968 9.595 1.00 86.50 98 PHE A N 1
ATOM 834 C CA . PHE A 1 98 ? 8.218 -1.840 8.485 1.00 86.50 98 PHE A CA 1
ATOM 835 C C . PHE A 1 98 ? 7.963 -1.179 7.122 1.00 86.50 98 PHE A C 1
ATOM 837 O O . PHE A 1 98 ? 8.859 -1.156 6.281 1.00 86.50 98 PHE A O 1
ATOM 844 N N . GLN A 1 99 ? 6.797 -0.548 6.934 1.00 85.31 99 GLN A N 1
ATOM 845 C CA . GLN A 1 99 ? 6.494 0.244 5.735 1.00 85.31 99 GLN A CA 1
ATOM 846 C C . GLN A 1 99 ? 7.540 1.342 5.496 1.00 85.31 99 GLN A C 1
ATOM 848 O O . GLN A 1 99 ? 8.052 1.466 4.384 1.00 85.31 99 GLN A O 1
ATOM 853 N N . MET A 1 100 ? 7.898 2.102 6.535 1.00 86.88 100 MET A N 1
ATOM 854 C CA . MET A 1 100 ? 8.881 3.185 6.418 1.00 86.88 100 MET A CA 1
ATOM 855 C C . MET A 1 100 ? 10.280 2.670 6.065 1.00 86.88 100 MET A C 1
ATOM 857 O O . MET A 1 100 ? 10.944 3.255 5.210 1.00 86.88 100 MET A O 1
ATOM 861 N N . VAL A 1 101 ? 10.716 1.557 6.665 1.00 87.56 101 VAL A N 1
ATOM 862 C CA . VAL A 1 101 ? 12.011 0.930 6.353 1.00 87.56 101 VAL A CA 1
ATOM 863 C C . VAL A 1 101 ? 12.045 0.444 4.906 1.00 87.56 101 VAL A C 1
ATOM 865 O O . VAL A 1 101 ? 13.007 0.722 4.194 1.00 87.56 101 VAL A O 1
ATOM 868 N N . CYS A 1 102 ? 10.993 -0.224 4.430 1.00 84.12 102 CYS A N 1
ATOM 869 C CA . CYS A 1 102 ? 10.932 -0.694 3.046 1.00 84.12 102 CYS A CA 1
ATOM 870 C C . CYS A 1 102 ? 10.920 0.461 2.037 1.00 84.12 102 CYS A C 1
ATOM 872 O O . CYS A 1 102 ? 11.579 0.368 0.999 1.00 84.12 102 CYS A O 1
ATOM 874 N N . ILE A 1 103 ? 10.225 1.560 2.346 1.00 83.62 103 ILE A N 1
ATOM 875 C CA . ILE A 1 103 ? 10.246 2.778 1.526 1.00 83.62 103 ILE A CA 1
ATOM 876 C C . ILE A 1 103 ? 11.662 3.366 1.491 1.00 83.62 103 ILE A C 1
ATOM 878 O O . ILE A 1 103 ? 12.182 3.635 0.410 1.00 83.62 103 ILE A O 1
ATOM 882 N N . TYR A 1 104 ? 12.315 3.507 2.647 1.00 84.94 104 TYR A N 1
ATOM 883 C CA . TYR A 1 104 ?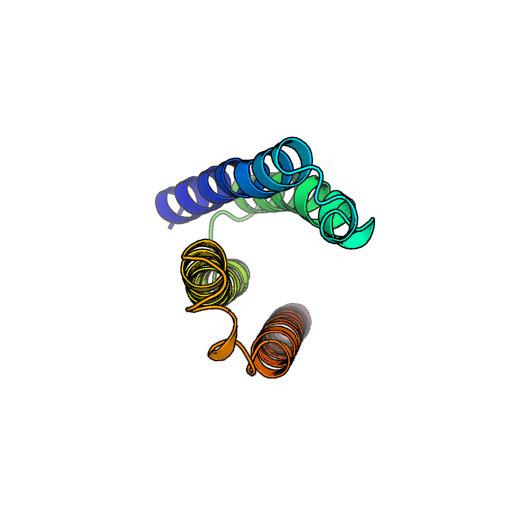 13.680 4.030 2.740 1.00 84.94 104 TYR A CA 1
ATOM 884 C C . TYR A 1 104 ? 14.687 3.179 1.955 1.00 84.94 104 TYR A C 1
ATOM 886 O O . TYR A 1 104 ? 15.442 3.713 1.147 1.00 84.94 104 TYR A O 1
ATOM 894 N N . LEU A 1 105 ? 14.653 1.854 2.131 1.00 83.50 105 LEU A N 1
ATOM 895 C CA . LEU A 1 105 ? 15.510 0.917 1.397 1.00 83.50 105 LEU A CA 1
ATOM 896 C C . LEU A 1 105 ? 15.282 1.000 -0.113 1.00 83.50 105 LEU A C 1
ATOM 898 O O . LEU A 1 105 ? 16.234 0.934 -0.888 1.00 83.50 105 LEU A O 1
ATOM 902 N N . SER A 1 106 ? 14.033 1.195 -0.532 1.00 80.56 106 SER A N 1
ATOM 903 C CA . SER A 1 106 ? 13.705 1.358 -1.945 1.00 80.56 106 SER A CA 1
ATOM 904 C C . SER A 1 106 ? 14.307 2.638 -2.526 1.00 80.56 106 SER A C 1
ATOM 906 O O . SER A 1 106 ? 14.941 2.587 -3.579 1.00 80.56 106 SER A O 1
ATOM 908 N N . TYR A 1 107 ? 14.190 3.771 -1.826 1.00 80.12 107 TYR A N 1
ATOM 909 C CA . TYR A 1 107 ? 14.827 5.024 -2.244 1.00 80.12 107 TYR A CA 1
ATOM 910 C C . TYR A 1 107 ? 16.354 4.932 -2.243 1.00 80.12 107 TYR A C 1
ATOM 912 O O . TYR A 1 107 ? 16.988 5.403 -3.184 1.00 80.12 107 TYR A O 1
ATOM 920 N N . LEU A 1 108 ? 16.944 4.286 -1.235 1.00 82.56 108 LEU A N 1
ATOM 921 C CA . LEU A 1 108 ? 18.386 4.063 -1.167 1.00 82.56 108 LEU A CA 1
ATOM 922 C C . LEU A 1 108 ? 18.877 3.212 -2.348 1.00 82.56 108 LEU A C 1
ATOM 924 O O . LEU A 1 108 ? 19.876 3.561 -2.973 1.00 82.56 108 LEU A O 1
ATOM 928 N N . SER A 1 109 ? 18.150 2.145 -2.699 1.00 77.00 109 SER A N 1
ATOM 929 C CA . SER A 1 109 ? 18.485 1.295 -3.850 1.00 77.00 109 SER A CA 1
ATOM 930 C C . SER A 1 109 ? 18.450 2.067 -5.172 1.00 77.00 109 SER A C 1
ATOM 932 O O . SER A 1 109 ? 19.370 1.945 -5.975 1.00 77.00 109 SER A O 1
ATOM 934 N N . LEU A 1 110 ? 17.450 2.938 -5.363 1.00 74.06 110 LEU A N 1
ATOM 935 C CA . LEU A 1 110 ? 17.356 3.808 -6.537 1.00 74.06 110 LEU A CA 1
ATOM 936 C C . LEU A 1 110 ? 18.495 4.833 -6.579 1.00 74.06 110 LEU A C 1
ATOM 938 O O . LEU A 1 110 ? 19.073 5.055 -7.638 1.00 74.06 110 LEU A O 1
ATOM 942 N N . TYR A 1 111 ? 18.847 5.431 -5.438 1.00 74.88 111 TYR A N 1
ATOM 943 C CA . TYR A 1 111 ? 19.922 6.422 -5.357 1.00 74.88 111 TYR A CA 1
ATOM 944 C C . TYR A 1 111 ? 21.297 5.819 -5.676 1.00 74.88 111 TYR A C 1
ATOM 946 O O . TYR A 1 111 ? 22.055 6.403 -6.447 1.00 74.88 111 TYR A O 1
ATOM 954 N N . ILE A 1 112 ? 21.601 4.633 -5.134 1.00 73.69 112 ILE A N 1
ATOM 955 C CA . ILE A 1 112 ? 22.861 3.918 -5.398 1.00 73.69 112 ILE A CA 1
ATOM 956 C C . ILE A 1 112 ? 22.971 3.553 -6.883 1.00 73.69 112 ILE A C 1
ATOM 958 O O . ILE A 1 112 ? 24.019 3.765 -7.487 1.00 73.69 112 ILE A O 1
ATOM 962 N N . PHE A 1 113 ? 21.890 3.054 -7.485 1.00 66.00 113 PHE A N 1
ATOM 963 C CA . PHE A 1 113 ? 21.893 2.629 -8.888 1.00 66.00 113 PHE A CA 1
ATOM 964 C C . PHE A 1 113 ? 21.920 3.802 -9.880 1.00 66.00 113 PHE A C 1
ATOM 966 O O . PHE A 1 113 ? 22.372 3.643 -11.006 1.00 66.00 113 PHE A O 1
ATOM 973 N N . GLN A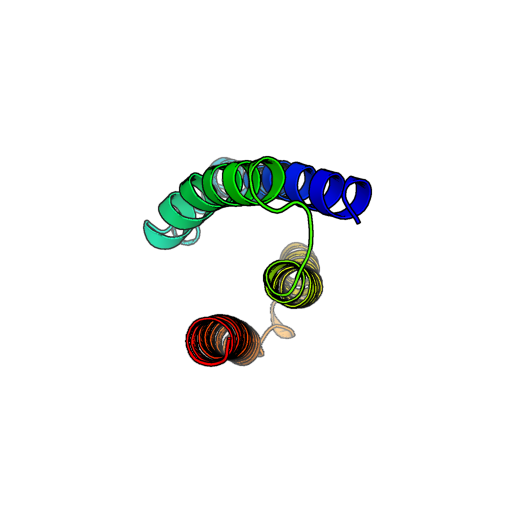 1 114 ? 21.458 4.989 -9.477 1.00 63.72 114 GLN A N 1
ATOM 974 C CA . GLN A 1 114 ? 21.572 6.204 -10.289 1.00 63.72 114 GLN A CA 1
ATOM 975 C C . GLN A 1 114 ? 23.003 6.782 -10.276 1.00 63.72 114 GLN A C 1
ATOM 977 O O . GLN A 1 114 ? 23.379 7.484 -11.213 1.00 63.72 114 GLN A O 1
ATOM 982 N N . TRP A 1 115 ? 23.785 6.514 -9.220 1.00 56.81 115 TRP A N 1
ATOM 983 C CA . TRP A 1 115 ? 25.144 7.047 -9.024 1.00 56.81 115 TRP A CA 1
ATOM 984 C C . TRP A 1 115 ? 26.274 6.092 -9.430 1.00 56.81 115 TRP A C 1
ATOM 986 O O . TRP A 1 115 ? 27.405 6.544 -9.602 1.00 56.81 115 TRP A O 1
ATOM 996 N N . HIS A 1 116 ? 25.986 4.804 -9.608 1.00 48.84 116 HIS A N 1
ATOM 997 C CA . HIS A 1 116 ? 26.912 3.836 -10.192 1.00 48.84 116 HIS A CA 1
ATOM 998 C C . HIS A 1 116 ? 26.420 3.423 -11.591 1.00 48.84 116 HIS A C 1
ATOM 1000 O O . HIS A 1 116 ? 25.500 2.606 -11.664 1.00 48.84 116 HIS A O 1
ATOM 1006 N N . PRO A 1 117 ? 26.978 4.005 -12.675 1.00 45.44 117 PRO A N 1
ATOM 1007 C CA . PRO A 1 117 ? 26.715 3.563 -14.046 1.00 45.44 117 PRO A CA 1
ATOM 1008 C C . PRO A 1 117 ? 27.272 2.162 -14.331 1.00 45.44 117 PRO A C 1
ATOM 1010 O O . PRO A 1 117 ? 28.274 1.770 -13.685 1.00 45.44 117 PRO A O 1
#

Foldseek 3Di:
DLVVLVVLLVVLVVVVVVVVVCVVVVVCVVVDPCNVVCSVVVSVVSVVCSVPPSDDLLVVLSVLVVVLVVVVVVLVVQVVVDPVSVVVSPCVVVSVVSVVVSVVVSVVSVVVVVPPD

Radius of gyration: 16.02 Å; chains: 1; bounding box: 45×24×42 Å